Protein AF-A0A7S1RXN9-F1 (afdb_monomer_lite)

Organism: Alexandrium catenella (NCBI:txid2925)

Radius of gyration: 19.81 Å; chains: 1; bounding box: 60×39×61 Å

Structure (mmCIF, N/CA/C/O backbone):
data_AF-A0A7S1RXN9-F1
#
_entry.id   AF-A0A7S1RXN9-F1
#
loop_
_atom_site.group_PDB
_atom_site.id
_atom_site.type_symbol
_atom_site.label_atom_id
_atom_site.label_alt_id
_atom_site.label_comp_id
_atom_site.label_asym_id
_atom_site.label_entity_id
_atom_site.label_seq_id
_atom_site.pdbx_PDB_ins_code
_atom_site.Cartn_x
_atom_site.Cartn_y
_atom_site.Cartn_z
_atom_site.occupancy
_atom_site.B_iso_or_equiv
_atom_site.auth_seq_id
_atom_site.auth_comp_id
_atom_site.auth_asym_id
_atom_site.auth_atom_id
_atom_site.pdbx_PDB_model_num
ATOM 1 N N . GLY A 1 1 ? -31.333 14.504 24.774 1.00 39.84 1 GLY A N 1
ATOM 2 C CA . GLY A 1 1 ? -30.211 15.376 25.154 1.00 39.84 1 GLY A CA 1
ATOM 3 C C . GLY A 1 1 ? -28.940 14.659 24.783 1.00 39.84 1 GLY A C 1
ATOM 4 O O . GLY A 1 1 ? -28.758 13.547 25.255 1.00 39.84 1 GLY A O 1
ATOM 5 N N . ASN A 1 2 ? -28.132 15.226 23.888 1.00 48.00 2 ASN A N 1
ATOM 6 C CA . ASN A 1 2 ? -26.835 14.649 23.547 1.00 48.00 2 ASN A CA 1
ATOM 7 C C . ASN A 1 2 ? -25.880 14.955 24.697 1.00 48.00 2 ASN A C 1
ATOM 9 O O . ASN A 1 2 ? -25.583 16.120 24.944 1.00 48.00 2 ASN A O 1
ATOM 13 N N . ALA A 1 3 ? -25.451 13.926 25.423 1.00 55.56 3 ALA A N 1
ATOM 14 C CA . ALA A 1 3 ? -24.322 14.062 26.325 1.00 55.56 3 ALA A CA 1
ATOM 15 C C . ALA A 1 3 ? -23.086 14.316 25.456 1.00 55.56 3 ALA A C 1
ATOM 17 O O . ALA A 1 3 ? -22.671 13.443 24.692 1.00 55.56 3 ALA A O 1
ATOM 18 N N . GLU A 1 4 ? -22.542 15.529 25.517 1.00 69.50 4 GLU A N 1
ATOM 19 C CA . GLU A 1 4 ? -21.216 15.799 24.977 1.00 69.50 4 GLU A CA 1
ATOM 20 C C . GLU A 1 4 ? -20.218 14.980 25.795 1.00 69.50 4 GLU A C 1
ATOM 22 O O . GLU A 1 4 ? -19.975 15.255 26.968 1.00 69.50 4 GLU A O 1
ATOM 27 N N . VAL A 1 5 ? -19.687 13.920 25.189 1.00 75.25 5 VAL A N 1
ATOM 28 C CA . VAL A 1 5 ? -18.576 13.165 25.766 1.00 75.25 5 VAL A CA 1
ATOM 29 C C . VAL A 1 5 ? -17.363 14.087 25.758 1.00 75.25 5 VAL A C 1
ATOM 31 O O . VAL A 1 5 ? -16.952 14.557 24.694 1.00 75.25 5 VAL A O 1
ATOM 34 N N . SER A 1 6 ? -16.789 14.361 26.929 1.00 88.31 6 SER A N 1
ATOM 35 C CA . SER A 1 6 ? -15.577 15.179 26.997 1.00 88.31 6 SER A CA 1
ATOM 36 C C . SER A 1 6 ? -14.392 14.430 26.374 1.00 88.31 6 SER A C 1
ATOM 38 O O . SER A 1 6 ? -14.333 13.197 26.389 1.00 88.31 6 SER A O 1
ATOM 40 N N . CYS A 1 7 ? -13.402 15.156 25.847 1.00 86.06 7 CYS A N 1
ATOM 41 C CA . CYS A 1 7 ? -12.186 14.538 25.303 1.00 86.06 7 CYS A CA 1
ATOM 42 C C . CYS A 1 7 ? -11.492 13.618 26.326 1.00 86.06 7 CYS A C 1
ATOM 44 O O . CYS A 1 7 ? -10.958 12.575 25.960 1.00 86.06 7 CYS A O 1
ATOM 46 N N . GLU A 1 8 ? -11.534 13.977 27.610 1.00 89.44 8 GLU A N 1
ATOM 47 C CA . GLU A 1 8 ? -10.963 13.187 28.706 1.00 89.44 8 GLU A CA 1
ATOM 48 C C . GLU A 1 8 ? -11.700 11.861 28.912 1.00 89.44 8 GLU A C 1
ATOM 50 O O . GLU A 1 8 ? -11.066 10.818 29.094 1.00 89.44 8 GLU A O 1
ATOM 55 N N . GLN A 1 9 ? -13.034 11.878 28.824 1.00 90.06 9 GLN A N 1
ATOM 56 C CA . GLN A 1 9 ? -13.849 10.665 28.885 1.00 90.06 9 GLN A CA 1
ATOM 57 C C . GLN A 1 9 ? -13.569 9.764 27.682 1.00 90.06 9 GLN A C 1
ATOM 59 O O . GLN A 1 9 ? -13.375 8.563 27.851 1.00 90.06 9 GLN A O 1
ATOM 64 N N . PHE A 1 10 ? -13.466 10.338 26.481 1.00 88.81 10 PHE A N 1
ATOM 65 C CA . PHE A 1 10 ? -13.131 9.582 25.275 1.00 88.81 10 PHE A CA 1
ATOM 66 C C . PHE A 1 10 ? -11.747 8.920 25.367 1.00 88.81 10 PHE A C 1
ATOM 68 O O . PHE A 1 10 ? -11.610 7.730 25.085 1.00 88.81 10 PHE A O 1
ATOM 75 N N . ILE A 1 11 ? -10.727 9.652 25.829 1.00 91.56 11 ILE A N 1
ATOM 76 C CA . ILE A 1 11 ? -9.379 9.099 26.045 1.00 91.56 11 ILE A CA 1
ATOM 77 C C . ILE A 1 11 ? -9.406 7.991 27.102 1.00 91.56 11 ILE A C 1
ATOM 79 O O . ILE A 1 11 ? -8.768 6.957 26.908 1.00 91.56 11 ILE A O 1
ATOM 83 N N . SER A 1 12 ? -10.152 8.179 28.194 1.00 93.25 12 SER A N 1
ATOM 84 C CA . SER A 1 12 ? -10.299 7.169 29.250 1.00 93.25 12 SER A CA 1
ATOM 85 C C . SER A 1 12 ? -10.931 5.881 28.720 1.00 93.25 12 SER A C 1
ATOM 87 O O . SER A 1 12 ? -10.434 4.798 29.013 1.00 93.25 12 SER A O 1
ATOM 89 N N . ILE A 1 13 ? -11.958 5.992 27.870 1.00 92.31 13 ILE A N 1
ATOM 90 C CA . ILE A 1 13 ? -12.585 4.840 27.205 1.00 92.31 13 ILE A CA 1
ATOM 91 C C . ILE A 1 13 ? -11.577 4.114 26.308 1.00 92.31 13 ILE A C 1
ATOM 93 O O . ILE A 1 13 ? -11.486 2.892 26.365 1.00 92.31 13 ILE A O 1
ATOM 97 N N . ILE A 1 14 ? -10.789 4.839 25.507 1.00 92.50 14 ILE A N 1
ATOM 98 C CA . ILE A 1 14 ? -9.779 4.213 24.637 1.00 92.50 14 ILE A CA 1
ATOM 99 C C . ILE A 1 14 ? -8.693 3.513 25.461 1.00 92.50 14 ILE A C 1
ATOM 101 O O . ILE A 1 14 ? -8.261 2.426 25.087 1.00 92.50 14 ILE A O 1
ATOM 105 N N . ARG A 1 15 ? -8.241 4.112 26.570 1.00 94.12 15 ARG A N 1
ATOM 106 C CA . ARG A 1 15 ? -7.260 3.479 27.469 1.00 94.12 15 ARG A CA 1
ATOM 107 C C . ARG A 1 15 ? -7.799 2.185 28.056 1.00 94.12 15 ARG A C 1
ATOM 109 O O . ARG A 1 15 ? -7.122 1.170 27.969 1.00 94.12 15 ARG A O 1
ATOM 116 N N . TRP A 1 16 ? -9.029 2.219 28.557 1.00 94.94 16 TRP A N 1
ATOM 117 C CA . TRP A 1 16 ? -9.695 1.034 29.079 1.00 94.94 16 TRP A CA 1
ATOM 118 C C . TRP A 1 16 ? -9.843 -0.062 28.011 1.00 94.94 16 TRP A C 1
ATOM 120 O O . TRP A 1 16 ? -9.499 -1.208 28.269 1.00 94.94 16 TRP A O 1
ATOM 130 N N . LEU A 1 17 ? -10.255 0.289 26.785 1.00 91.19 17 LEU A N 1
ATOM 131 C CA . LEU A 1 17 ? -10.325 -0.663 25.666 1.00 91.19 17 LEU A CA 1
ATOM 132 C C . LEU A 1 17 ? -8.958 -1.264 25.316 1.00 91.19 17 LEU A C 1
ATOM 134 O O . LEU A 1 17 ? -8.877 -2.432 24.950 1.00 91.19 17 LEU A O 1
ATOM 138 N N . ALA A 1 18 ? -7.890 -0.469 25.396 1.00 91.31 18 ALA A N 1
ATOM 139 C CA . ALA A 1 18 ? -6.535 -0.939 25.135 1.00 91.31 18 ALA A CA 1
ATOM 140 C C . ALA A 1 18 ? -6.086 -1.958 26.190 1.00 91.31 18 ALA A C 1
ATOM 142 O O . ALA A 1 18 ? -5.558 -3.010 25.838 1.00 91.31 18 ALA A O 1
ATOM 143 N N . GLU A 1 19 ? -6.353 -1.665 27.463 1.00 93.62 19 GLU A N 1
ATOM 144 C CA . GLU A 1 19 ? -6.071 -2.561 28.586 1.00 93.62 19 GLU A CA 1
ATOM 145 C C . GLU A 1 19 ? -6.866 -3.870 28.485 1.00 93.62 19 GLU A C 1
ATOM 147 O O . GLU A 1 19 ? -6.274 -4.942 28.595 1.00 93.62 19 GLU A O 1
ATOM 152 N N . ASP A 1 20 ? -8.170 -3.791 28.207 1.00 94.25 20 ASP A N 1
ATOM 153 C CA . ASP A 1 20 ? -9.055 -4.957 28.066 1.00 94.25 20 ASP A CA 1
ATOM 154 C C . ASP A 1 20 ? -8.638 -5.868 26.899 1.00 94.25 20 ASP A C 1
ATOM 156 O O . ASP A 1 20 ? -8.576 -7.089 27.036 1.00 94.25 20 ASP A O 1
ATOM 160 N N . ALA A 1 21 ? -8.264 -5.274 25.763 1.00 90.12 21 ALA A N 1
ATOM 161 C CA . ALA A 1 21 ? -7.807 -6.011 24.587 1.00 90.12 21 ALA A CA 1
ATOM 162 C C . ALA A 1 21 ? -6.328 -6.443 24.653 1.00 90.12 21 ALA A C 1
ATOM 164 O O . ALA A 1 21 ? -5.854 -7.117 23.737 1.00 90.12 21 ALA A O 1
ATOM 165 N N . GLY A 1 22 ? -5.580 -6.050 25.690 1.00 89.81 22 GLY A N 1
ATOM 166 C CA . GLY A 1 22 ? -4.152 -6.353 25.818 1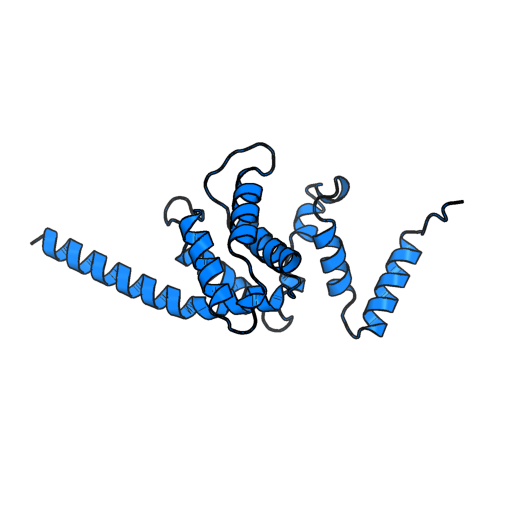.00 89.81 22 GLY A CA 1
ATOM 167 C C . GLY A 1 22 ? -3.269 -5.696 24.747 1.00 89.81 22 GLY A C 1
ATOM 168 O O . GLY A 1 22 ? -2.198 -6.211 24.429 1.00 89.81 22 GLY A O 1
ATOM 169 N N . VAL A 1 23 ? -3.701 -4.568 24.176 1.00 87.12 23 VAL A N 1
ATOM 170 C CA . VAL A 1 23 ? -2.962 -3.816 23.148 1.00 87.12 23 VAL A CA 1
ATOM 171 C C . VAL A 1 23 ? -2.513 -2.460 23.682 1.00 87.12 23 VAL A C 1
ATOM 173 O O . VAL A 1 23 ? -3.033 -1.935 24.663 1.00 87.12 23 VAL A O 1
ATOM 176 N N . GLN A 1 24 ? -1.530 -1.834 23.036 1.00 87.94 24 GLN A N 1
ATOM 177 C CA . GLN A 1 24 ? -1.085 -0.510 23.472 1.00 87.94 24 GLN A CA 1
ATOM 178 C C . GLN A 1 24 ? -2.080 0.575 23.049 1.00 87.94 24 GLN A C 1
ATOM 180 O O . GLN A 1 24 ? -2.538 0.608 21.908 1.00 87.94 24 GLN A O 1
ATOM 185 N N . PHE A 1 25 ? -2.321 1.549 23.930 1.00 89.12 25 PHE A N 1
ATOM 186 C CA . PHE A 1 25 ? -3.164 2.720 23.650 1.00 89.12 25 PHE A CA 1
ATOM 187 C C . PHE A 1 25 ? -2.815 3.421 22.325 1.00 89.12 25 PHE A C 1
ATOM 189 O O . PHE A 1 25 ? -3.708 3.851 21.590 1.00 89.12 25 PHE A O 1
ATOM 196 N N . ALA A 1 26 ? -1.518 3.531 22.014 1.00 86.88 26 ALA A N 1
ATOM 197 C CA . ALA A 1 26 ? -1.031 4.159 20.789 1.00 86.88 26 ALA A CA 1
ATOM 198 C C . ALA A 1 26 ? -1.551 3.459 19.524 1.00 86.88 26 ALA A C 1
ATOM 200 O O . ALA A 1 26 ? -1.843 4.124 18.537 1.00 86.88 26 ALA A O 1
ATOM 201 N N . GLU A 1 27 ? -1.721 2.140 19.569 1.00 83.88 27 GLU A N 1
ATOM 202 C CA . GLU A 1 27 ? -2.153 1.324 18.437 1.00 83.88 27 GLU A CA 1
ATOM 203 C C . GLU A 1 27 ? -3.636 1.536 18.126 1.00 83.88 27 GLU A C 1
ATOM 205 O O . GLU A 1 27 ? -3.991 1.856 16.991 1.00 83.88 27 GLU A O 1
ATOM 210 N N . ILE A 1 28 ? -4.496 1.489 19.151 1.00 87.25 28 ILE A N 1
ATOM 211 C CA . ILE A 1 28 ? -5.924 1.810 18.999 1.00 87.25 28 ILE A CA 1
ATOM 212 C C . ILE A 1 28 ? -6.099 3.265 18.554 1.00 87.25 28 ILE A C 1
ATOM 214 O O . ILE A 1 28 ? -6.866 3.558 17.635 1.00 87.25 28 ILE A O 1
ATOM 218 N N . SER A 1 29 ? -5.364 4.191 19.171 1.00 88.12 29 SER A N 1
ATOM 219 C CA . SER A 1 29 ? -5.448 5.613 18.826 1.00 88.12 29 SER A CA 1
ATOM 220 C C . SER A 1 29 ? -5.032 5.866 17.378 1.00 88.12 29 SER A C 1
ATOM 222 O O . SER A 1 29 ? -5.699 6.618 16.669 1.00 88.12 29 SER A O 1
ATOM 224 N N . ALA A 1 30 ? -3.970 5.209 16.910 1.00 86.56 30 ALA A N 1
ATOM 225 C CA . ALA A 1 30 ? -3.510 5.331 15.535 1.00 86.56 30 ALA A CA 1
ATOM 226 C C . ALA A 1 30 ? -4.502 4.717 14.533 1.00 86.56 30 ALA A C 1
ATOM 228 O O . ALA A 1 30 ? -4.774 5.335 13.505 1.00 86.56 30 ALA A O 1
ATOM 229 N N . GLN A 1 31 ? -5.137 3.586 14.866 1.00 86.38 31 GLN A N 1
ATOM 230 C CA . GLN A 1 31 ? -6.241 3.022 14.076 1.00 86.38 31 GLN A CA 1
ATOM 231 C C . GLN A 1 31 ? -7.418 3.997 13.945 1.00 86.38 31 GLN A C 1
ATOM 233 O O . GLN A 1 31 ? -7.943 4.209 12.848 1.00 86.38 31 GLN A O 1
ATOM 238 N N . ILE A 1 32 ? -7.830 4.618 15.056 1.00 88.75 32 ILE A N 1
ATOM 239 C CA . ILE A 1 32 ? -8.916 5.608 15.070 1.00 88.75 32 ILE A CA 1
ATOM 240 C C . ILE A 1 32 ? -8.537 6.825 14.219 1.00 88.75 32 ILE A C 1
ATOM 242 O O . ILE A 1 32 ? -9.339 7.275 13.395 1.00 88.75 32 ILE A O 1
ATOM 246 N N . LEU A 1 33 ? -7.318 7.341 14.388 1.00 88.38 33 LEU A N 1
ATOM 247 C CA . LEU A 1 33 ? -6.799 8.475 13.622 1.00 88.38 33 LEU A CA 1
ATOM 248 C C . LEU A 1 33 ? -6.721 8.167 12.126 1.00 88.38 33 LEU A C 1
ATOM 250 O O . LEU A 1 33 ? -7.121 9.002 11.316 1.00 88.38 33 LEU A O 1
ATOM 254 N N . TRP A 1 34 ? -6.269 6.969 11.758 1.00 85.56 34 TRP A N 1
ATOM 255 C CA . TRP A 1 34 ? -6.207 6.516 10.373 1.00 85.56 34 TRP A CA 1
ATOM 256 C C . TRP A 1 34 ? -7.599 6.429 9.735 1.00 85.56 34 TRP A C 1
ATOM 258 O O . TRP A 1 34 ? -7.820 6.961 8.643 1.00 85.56 34 TRP A O 1
ATOM 268 N N . ARG A 1 35 ? -8.570 5.811 10.421 1.00 86.69 35 ARG A N 1
ATOM 269 C CA . ARG A 1 35 ? -9.961 5.718 9.934 1.00 86.69 35 ARG A CA 1
ATOM 270 C C . ARG A 1 35 ? -10.588 7.093 9.727 1.00 86.69 35 ARG A C 1
ATOM 272 O O . ARG A 1 35 ? -11.313 7.314 8.763 1.00 86.69 35 ARG A O 1
ATOM 279 N N . ASN A 1 36 ? -10.252 8.046 10.592 1.00 88.00 36 ASN A N 1
ATOM 280 C CA . ASN A 1 36 ? -10.765 9.411 10.522 1.00 88.00 36 ASN A CA 1
ATOM 281 C C . ASN A 1 36 ? -9.854 10.372 9.749 1.00 88.00 36 ASN A C 1
ATOM 283 O O . ASN A 1 36 ? -10.144 11.566 9.709 1.00 88.00 36 ASN A O 1
ATOM 287 N N . ARG A 1 37 ? -8.782 9.899 9.097 1.00 88.00 37 ARG A N 1
ATOM 288 C CA . ARG A 1 37 ? -7.745 10.771 8.512 1.00 88.00 37 ARG A CA 1
ATOM 289 C C . ARG A 1 37 ? -8.289 11.805 7.530 1.00 88.00 37 ARG A C 1
ATOM 291 O O . ARG A 1 37 ? -7.733 12.890 7.426 1.00 88.00 37 ARG A O 1
ATOM 298 N N . ASN A 1 38 ? -9.399 11.513 6.850 1.00 84.38 38 ASN A N 1
ATOM 299 C CA . ASN A 1 38 ? -10.047 12.416 5.892 1.00 84.38 38 ASN A CA 1
ATOM 300 C C . ASN A 1 38 ? -10.960 13.480 6.537 1.00 84.38 38 ASN A C 1
ATOM 302 O O . ASN A 1 38 ? -11.494 14.336 5.831 1.00 84.38 38 ASN A O 1
ATOM 306 N N . ALA A 1 39 ? -11.138 13.468 7.861 1.00 87.56 39 ALA A N 1
ATOM 307 C CA . ALA A 1 39 ? -11.884 14.499 8.574 1.00 87.56 39 ALA A CA 1
ATOM 308 C C . ALA A 1 39 ? -11.196 15.867 8.429 1.00 87.56 39 ALA A C 1
ATOM 310 O O . ALA A 1 39 ? -9.976 15.978 8.556 1.00 87.56 39 ALA A O 1
ATOM 311 N N . LYS A 1 40 ? -11.983 16.933 8.216 1.00 86.56 40 LYS A N 1
ATOM 312 C CA . LYS A 1 40 ? -11.470 18.297 7.957 1.00 86.56 40 LYS A CA 1
ATOM 313 C C . LYS A 1 40 ? -10.432 18.756 8.989 1.00 86.56 40 LYS A C 1
ATOM 315 O O . LYS A 1 40 ? -9.417 19.332 8.614 1.00 86.56 40 LYS A O 1
ATOM 320 N N . VAL A 1 41 ? -10.665 18.463 10.269 1.00 87.25 41 VAL A N 1
ATOM 321 C CA . VAL A 1 41 ? -9.760 18.827 11.372 1.00 87.25 41 VAL A CA 1
ATOM 322 C C . VAL A 1 41 ? -8.402 18.119 11.285 1.00 87.25 41 VAL A C 1
ATOM 324 O O . VAL A 1 41 ? -7.374 18.724 11.576 1.00 87.25 41 VAL A O 1
ATOM 327 N N . LEU A 1 42 ? -8.372 16.875 10.801 1.00 86.06 42 LEU A N 1
ATOM 328 C CA . LEU A 1 42 ? -7.162 16.056 10.680 1.00 86.06 42 LEU A CA 1
ATOM 329 C C . LEU A 1 42 ? -6.382 16.310 9.381 1.00 86.06 42 LEU A C 1
ATOM 331 O O . LEU A 1 42 ? -5.212 15.946 9.275 1.00 86.06 42 LEU A O 1
ATOM 335 N N . GLN A 1 43 ? -6.990 17.001 8.413 1.00 85.75 43 GLN A N 1
ATOM 336 C CA . GLN A 1 43 ? -6.329 17.419 7.173 1.00 85.75 43 GLN A CA 1
ATOM 337 C C . GLN A 1 43 ? -5.379 18.614 7.354 1.00 85.75 43 GLN A C 1
ATOM 339 O O . GLN A 1 43 ? -4.622 18.926 6.426 1.00 85.75 43 GLN A O 1
ATOM 344 N N . ASN A 1 44 ? -5.373 19.260 8.527 1.00 87.94 44 ASN A N 1
ATOM 345 C CA . ASN A 1 44 ? -4.388 20.283 8.878 1.00 87.94 44 ASN A CA 1
ATOM 346 C C . ASN A 1 44 ? -2.964 19.693 8.805 1.00 87.94 44 ASN A C 1
ATOM 348 O O . ASN A 1 44 ? -2.737 18.565 9.241 1.00 87.94 44 ASN A O 1
ATOM 352 N N . ALA A 1 45 ? -2.003 20.445 8.260 1.00 82.31 45 ALA A N 1
ATOM 353 C CA . ALA A 1 45 ? -0.616 20.011 8.079 1.00 82.31 45 ALA A CA 1
ATOM 354 C C . ALA A 1 45 ? 0.012 19.442 9.366 1.00 82.31 45 ALA A C 1
ATOM 356 O O . ALA A 1 45 ? 0.748 18.457 9.296 1.00 82.31 45 ALA A O 1
ATOM 357 N N . GLN A 1 46 ? -0.341 20.001 10.529 1.00 84.88 46 GLN A N 1
ATOM 358 C CA . GLN A 1 46 ? 0.131 19.535 11.836 1.00 84.88 46 GLN A CA 1
ATOM 359 C C . GLN A 1 46 ? -0.294 18.090 12.149 1.00 84.88 46 GLN A C 1
ATOM 361 O O . GLN A 1 46 ? 0.501 17.313 12.675 1.00 84.88 46 GLN A O 1
ATOM 366 N N . PHE A 1 47 ? -1.527 17.709 11.805 1.00 84.19 47 PHE A N 1
ATOM 367 C CA . PHE A 1 47 ? -2.092 16.390 12.125 1.00 84.19 47 PHE A CA 1
ATOM 368 C C . PHE A 1 47 ? -1.996 15.400 10.964 1.00 84.19 47 PHE A C 1
ATOM 370 O O . PHE A 1 47 ? -2.031 14.187 11.173 1.00 84.19 47 PHE A O 1
ATOM 377 N N . ARG A 1 48 ? -1.813 15.892 9.736 1.00 82.50 48 ARG A N 1
ATOM 378 C CA . ARG A 1 48 ? -1.717 15.057 8.535 1.00 82.50 48 ARG A CA 1
ATOM 379 C C . ARG A 1 48 ? -0.567 14.057 8.614 1.00 82.50 48 ARG A C 1
ATOM 381 O O .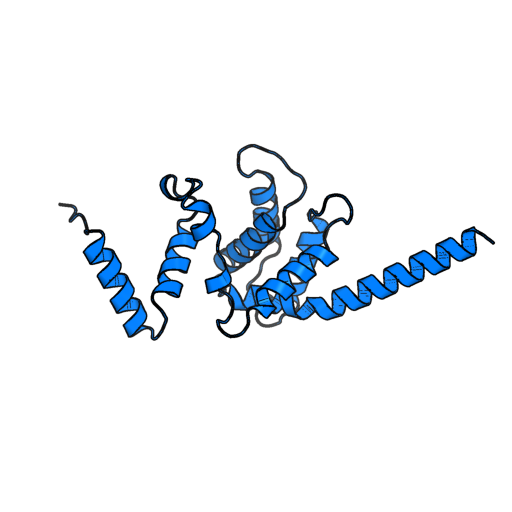 ARG A 1 48 ? -0.723 12.920 8.186 1.00 82.50 48 ARG A O 1
ATOM 388 N N . ARG A 1 49 ? 0.577 14.464 9.176 1.00 82.31 49 ARG A N 1
ATOM 389 C CA . ARG A 1 49 ? 1.722 13.561 9.362 1.00 82.31 49 ARG A CA 1
ATOM 390 C C . ARG A 1 49 ? 1.380 12.420 10.317 1.00 82.31 49 ARG A C 1
ATOM 392 O O . ARG A 1 49 ? 1.697 11.281 10.014 1.00 82.31 49 ARG A O 1
ATOM 399 N N . LEU A 1 50 ? 0.723 12.733 11.433 1.00 82.12 50 LEU A N 1
ATOM 400 C CA . LEU A 1 50 ? 0.349 11.751 12.448 1.00 82.12 50 LEU A CA 1
ATOM 401 C C . LEU A 1 50 ? -0.710 10.775 11.923 1.00 82.12 50 LEU A C 1
ATOM 403 O O . LEU A 1 50 ? -0.583 9.571 12.091 1.00 82.12 50 LEU A O 1
ATOM 407 N N . THR A 1 51 ? -1.735 11.289 11.244 1.00 83.88 51 THR A N 1
ATOM 408 C CA . THR A 1 51 ? -2.838 10.469 10.714 1.00 83.88 51 THR A CA 1
ATOM 409 C C . THR A 1 51 ? -2.461 9.599 9.525 1.00 83.88 51 THR A C 1
ATOM 411 O O . THR A 1 51 ? -3.203 8.678 9.200 1.00 83.88 51 THR A O 1
ATOM 414 N N . ARG A 1 52 ? -1.327 9.886 8.878 1.00 80.50 52 ARG A N 1
ATOM 415 C CA . ARG A 1 52 ? -0.753 9.060 7.812 1.00 80.50 52 ARG A CA 1
ATOM 416 C C . ARG A 1 52 ? 0.417 8.199 8.275 1.00 80.50 52 ARG A C 1
ATOM 418 O O . ARG A 1 52 ? 1.009 7.504 7.452 1.00 80.50 52 ARG A O 1
ATOM 425 N N . ASP A 1 53 ? 0.782 8.261 9.554 1.00 81.81 53 ASP A N 1
ATOM 426 C CA . ASP A 1 53 ? 1.777 7.341 10.080 1.00 81.81 53 ASP A CA 1
ATOM 427 C C . ASP A 1 53 ? 1.149 5.950 10.167 1.00 81.81 53 ASP A C 1
ATOM 429 O O . ASP A 1 53 ? 0.105 5.757 10.784 1.00 81.81 53 ASP A O 1
ATOM 433 N N . VAL A 1 54 ? 1.777 4.998 9.489 1.00 80.56 54 VAL A N 1
ATOM 434 C CA . VAL A 1 54 ? 1.311 3.616 9.340 1.00 80.56 54 VAL A CA 1
ATOM 435 C C . VAL A 1 54 ? 2.170 2.628 10.124 1.00 80.56 54 VAL A C 1
ATOM 437 O O . VAL A 1 54 ? 1.907 1.429 10.086 1.00 80.56 54 VAL A O 1
ATOM 440 N N . ARG A 1 55 ? 3.177 3.118 10.864 1.00 82.19 55 ARG A N 1
ATOM 441 C CA . ARG A 1 55 ? 4.055 2.290 11.711 1.00 82.19 55 ARG A CA 1
ATOM 442 C C . ARG A 1 55 ? 3.306 1.463 12.737 1.00 82.19 55 ARG A C 1
ATOM 444 O O . ARG A 1 55 ? 3.736 0.369 13.049 1.00 82.19 55 ARG A O 1
ATOM 451 N N . TRP A 1 56 ? 2.162 1.949 13.208 1.00 81.62 56 TRP A N 1
ATOM 452 C CA . TRP A 1 56 ? 1.320 1.213 14.150 1.00 81.62 56 TRP A CA 1
ATOM 453 C C . TRP A 1 56 ? 0.799 -0.118 13.598 1.00 81.62 56 TRP A C 1
ATOM 455 O O . TRP A 1 56 ? 0.400 -0.966 14.386 1.00 81.62 56 TRP A O 1
ATOM 465 N N . ALA A 1 57 ? 0.743 -0.286 12.273 1.00 79.31 57 ALA A N 1
ATOM 466 C CA . ALA A 1 57 ? 0.265 -1.518 11.654 1.00 79.31 57 ALA A CA 1
ATOM 467 C C . ALA A 1 57 ? 1.392 -2.485 11.274 1.00 79.31 57 ALA A C 1
ATOM 469 O O . ALA A 1 57 ? 1.100 -3.597 10.830 1.00 79.31 57 ALA A O 1
ATOM 470 N N . ALA A 1 58 ? 2.648 -2.045 11.388 1.00 75.31 58 ALA A N 1
ATOM 471 C CA . ALA A 1 58 ? 3.801 -2.927 11.350 1.00 75.31 58 ALA A CA 1
ATOM 472 C C . ALA A 1 58 ? 4.013 -3.513 12.750 1.00 75.31 58 ALA A C 1
ATOM 474 O O . ALA A 1 58 ? 3.660 -2.885 13.751 1.00 75.31 58 ALA A O 1
ATOM 475 N N . ASP A 1 59 ? 4.553 -4.726 12.814 1.00 68.00 59 ASP A N 1
ATOM 476 C CA . ASP A 1 59 ? 4.929 -5.319 14.092 1.00 68.00 59 ASP A CA 1
ATOM 477 C C . ASP A 1 59 ? 5.999 -4.447 14.773 1.00 68.00 59 ASP A C 1
ATOM 479 O O . ASP A 1 59 ? 6.895 -3.924 14.106 1.00 68.00 59 ASP A O 1
ATOM 483 N N . LYS A 1 60 ? 5.886 -4.247 16.089 1.00 62.41 60 LYS A N 1
ATOM 484 C CA . LYS A 1 60 ? 6.693 -3.263 16.843 1.00 62.41 60 LYS A CA 1
ATOM 485 C C . LYS A 1 60 ? 8.169 -3.626 16.906 1.00 62.41 60 LYS A C 1
ATOM 487 O O . LYS A 1 60 ? 8.997 -2.742 17.104 1.00 62.41 60 LYS A O 1
ATOM 492 N N . ASP A 1 61 ? 8.471 -4.900 16.700 1.00 60.97 61 ASP A N 1
ATOM 493 C CA . ASP A 1 61 ? 9.831 -5.424 16.669 1.00 60.97 61 ASP A CA 1
ATOM 494 C C . ASP A 1 61 ? 10.394 -5.511 15.239 1.00 60.97 61 ASP A C 1
ATOM 496 O O . ASP A 1 61 ? 11.548 -5.897 15.056 1.00 60.97 61 ASP A O 1
ATOM 500 N N . ASP A 1 62 ? 9.603 -5.138 14.222 1.00 64.81 62 ASP A N 1
ATOM 501 C CA . ASP A 1 62 ? 9.928 -5.387 12.821 1.00 64.81 62 ASP A CA 1
ATOM 502 C C . ASP A 1 62 ? 9.623 -4.190 11.903 1.00 64.81 62 ASP A C 1
ATOM 504 O O . ASP A 1 62 ? 8.847 -4.269 10.940 1.00 64.81 62 ASP A O 1
ATOM 508 N N . ASP A 1 63 ? 10.315 -3.071 12.161 1.00 65.19 63 ASP A N 1
ATOM 509 C CA . ASP A 1 63 ? 10.399 -1.915 11.248 1.00 65.19 63 ASP A CA 1
ATOM 510 C C . ASP A 1 63 ? 10.815 -2.335 9.817 1.00 65.19 63 ASP A C 1
ATOM 512 O O . A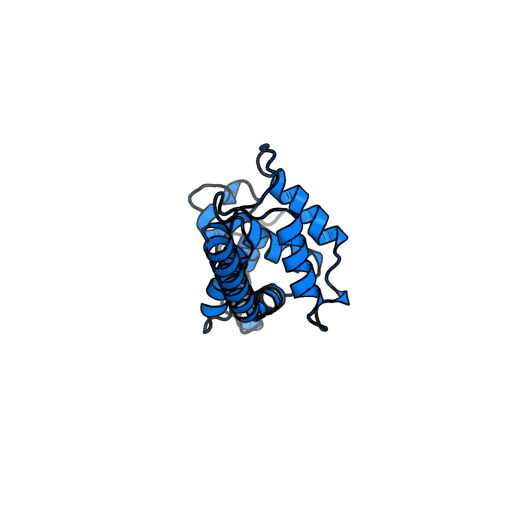SP A 1 63 ? 10.524 -1.629 8.842 1.00 65.19 63 ASP A O 1
ATOM 516 N N . SER A 1 64 ? 11.420 -3.522 9.660 1.00 75.06 64 SER A N 1
ATOM 517 C CA . SER A 1 64 ? 11.804 -4.070 8.360 1.00 75.06 64 SER A CA 1
ATOM 518 C C . SER A 1 64 ? 10.610 -4.240 7.415 1.00 75.06 64 SER A C 1
ATOM 520 O O . SER A 1 64 ? 10.758 -4.039 6.211 1.00 75.06 64 SER A O 1
ATOM 522 N N . ASN A 1 65 ? 9.398 -4.497 7.919 1.00 81.31 65 ASN A N 1
ATOM 523 C CA . ASN A 1 65 ? 8.234 -4.700 7.053 1.00 81.31 65 ASN A CA 1
ATOM 524 C C . ASN A 1 65 ? 7.888 -3.454 6.231 1.00 81.31 65 ASN A C 1
ATOM 526 O O . ASN A 1 65 ? 7.591 -3.553 5.036 1.00 81.31 65 ASN A O 1
ATOM 530 N N . LEU A 1 66 ? 7.961 -2.264 6.833 1.00 87.19 66 LEU A N 1
ATOM 531 C CA . LEU A 1 66 ? 7.725 -1.022 6.095 1.00 87.19 66 LEU A CA 1
ATOM 532 C C . LEU A 1 66 ? 8.833 -0.749 5.081 1.00 87.19 66 LEU A C 1
ATOM 534 O O . LEU A 1 66 ? 8.539 -0.309 3.967 1.00 87.19 66 LEU A O 1
ATOM 538 N N . GLU A 1 67 ? 10.084 -1.039 5.433 1.00 91.25 67 GLU A N 1
ATOM 539 C CA . GLU A 1 67 ? 11.217 -0.903 4.517 1.00 91.25 67 GLU A CA 1
ATOM 540 C C . GLU A 1 67 ? 11.097 -1.848 3.317 1.00 91.25 67 GLU A C 1
ATOM 542 O O . GLU A 1 67 ? 11.327 -1.429 2.178 1.00 91.25 67 GLU A O 1
ATOM 547 N N . LEU A 1 68 ? 10.665 -3.092 3.543 1.00 92.88 68 LEU A N 1
ATOM 548 C CA . LEU A 1 68 ? 10.419 -4.081 2.493 1.00 92.88 68 LEU A CA 1
ATOM 549 C C . LEU A 1 68 ? 9.309 -3.618 1.544 1.00 92.88 68 LEU A C 1
ATOM 551 O O . LEU A 1 68 ? 9.437 -3.744 0.328 1.00 92.88 68 LEU A O 1
ATOM 555 N N . ILE A 1 69 ? 8.246 -3.004 2.060 1.00 94.50 69 ILE A N 1
ATOM 556 C CA . ILE A 1 69 ? 7.155 -2.465 1.231 1.00 94.50 69 ILE A CA 1
ATOM 557 C C . ILE A 1 69 ? 7.623 -1.265 0.412 1.00 94.50 69 ILE A C 1
ATOM 559 O O . ILE A 1 69 ? 7.304 -1.150 -0.775 1.00 94.50 69 ILE A O 1
ATOM 563 N N . GLU A 1 70 ? 8.420 -0.380 1.012 1.00 95.31 70 GLU A N 1
ATOM 564 C CA . GLU A 1 70 ? 9.055 0.709 0.273 1.00 95.31 70 GLU A CA 1
ATOM 565 C C . GLU A 1 70 ? 10.009 0.183 -0.802 1.00 95.31 70 GLU A C 1
ATOM 567 O O . GLU A 1 70 ? 10.092 0.749 -1.895 1.00 95.31 70 GLU A O 1
ATOM 572 N N . GLN A 1 71 ? 10.718 -0.908 -0.521 1.00 96.06 71 GLN A N 1
ATOM 573 C CA . GLN A 1 71 ? 11.574 -1.572 -1.490 1.00 96.06 71 GLN A CA 1
ATOM 574 C C . GLN A 1 71 ? 10.757 -2.147 -2.651 1.00 96.06 71 GLN A C 1
ATOM 576 O O . GLN A 1 71 ? 11.109 -1.888 -3.803 1.00 96.06 71 GLN A O 1
ATOM 581 N N . VAL A 1 72 ? 9.644 -2.837 -2.379 1.00 97.69 72 VAL A N 1
ATOM 582 C CA . VAL A 1 72 ? 8.718 -3.330 -3.414 1.00 97.69 72 VAL A CA 1
ATOM 583 C C . VAL A 1 72 ? 8.225 -2.181 -4.287 1.00 97.69 72 VAL A C 1
ATOM 585 O O . VAL A 1 72 ? 8.300 -2.266 -5.514 1.00 97.69 72 VAL A O 1
ATOM 588 N N . PHE A 1 73 ? 7.798 -1.068 -3.683 1.00 98.00 73 PHE A N 1
ATOM 589 C CA . PHE A 1 73 ? 7.395 0.110 -4.448 1.00 98.00 73 PHE A CA 1
ATOM 590 C C . PHE A 1 73 ? 8.534 0.624 -5.328 1.00 98.00 73 PHE A C 1
ATOM 592 O O . PHE A 1 73 ? 8.322 0.841 -6.514 1.00 98.00 73 PHE A O 1
ATOM 599 N N . ARG A 1 74 ? 9.750 0.792 -4.791 1.00 97.56 74 ARG A N 1
ATOM 600 C CA . ARG A 1 74 ? 10.903 1.304 -5.558 1.00 97.56 74 ARG A CA 1
ATOM 601 C C . ARG A 1 74 ? 11.308 0.382 -6.710 1.00 97.56 74 ARG A C 1
ATOM 603 O O . ARG A 1 74 ? 11.768 0.887 -7.728 1.00 97.56 74 ARG A O 1
ATOM 610 N N . LEU A 1 75 ? 11.168 -0.934 -6.543 1.00 97.19 75 LEU A N 1
ATOM 611 C CA . LEU A 1 75 ? 11.487 -1.931 -7.570 1.00 97.19 75 LEU A CA 1
ATOM 612 C C . LEU A 1 75 ? 10.447 -1.964 -8.694 1.00 97.19 75 LEU A C 1
ATOM 614 O O . LEU A 1 75 ? 10.785 -2.266 -9.838 1.00 97.19 75 LEU A O 1
ATOM 618 N N . LEU A 1 76 ? 9.188 -1.669 -8.371 1.00 97.12 76 LEU A N 1
ATOM 619 C CA . LEU A 1 76 ? 8.099 -1.675 -9.342 1.00 97.12 76 LEU A CA 1
ATOM 620 C C . LEU A 1 76 ? 7.861 -0.317 -9.985 1.00 97.12 76 LEU A C 1
ATOM 622 O O . LEU A 1 76 ? 7.450 -0.299 -11.138 1.00 97.12 76 LEU A O 1
ATOM 626 N N . ALA A 1 77 ? 8.072 0.784 -9.265 1.00 97.31 77 ALA A N 1
ATOM 627 C CA . ALA A 1 77 ? 7.846 2.139 -9.746 1.00 97.31 77 ALA A CA 1
ATOM 628 C C . ALA A 1 77 ? 8.747 2.471 -10.940 1.00 97.31 77 ALA A C 1
ATOM 630 O O . ALA A 1 77 ? 9.839 1.924 -11.111 1.00 97.31 77 ALA A O 1
ATOM 631 N N . ASP A 1 78 ? 8.283 3.399 -11.770 1.00 95.75 78 ASP A N 1
ATOM 632 C CA . ASP A 1 78 ? 9.088 3.907 -12.871 1.00 95.75 78 ASP A CA 1
ATOM 633 C C . ASP A 1 78 ? 10.356 4.605 -12.342 1.00 95.75 78 ASP A C 1
ATOM 635 O O . ASP A 1 78 ? 10.315 5.379 -11.380 1.00 95.75 78 ASP A O 1
ATOM 639 N N . LYS A 1 79 ? 11.506 4.305 -12.963 1.00 92.62 79 LYS A N 1
ATOM 640 C CA . LYS A 1 79 ? 12.822 4.753 -12.476 1.00 92.62 79 LYS A CA 1
ATOM 641 C C . LYS A 1 79 ? 12.957 6.277 -12.521 1.00 92.62 79 LYS A C 1
ATOM 643 O O . LYS A 1 79 ? 13.608 6.841 -11.643 1.00 92.62 79 LYS A O 1
ATOM 648 N N . THR A 1 80 ? 12.329 6.920 -13.506 1.00 94.25 80 THR A N 1
ATOM 649 C CA . THR A 1 80 ? 12.443 8.361 -13.761 1.00 94.25 80 THR A CA 1
ATOM 650 C C . THR A 1 80 ? 11.475 9.161 -12.899 1.00 94.25 80 THR A C 1
ATOM 652 O O . THR A 1 80 ? 11.884 10.046 -12.153 1.00 94.25 80 THR A O 1
ATOM 655 N N . SER A 1 81 ? 10.186 8.833 -12.964 1.00 95.06 81 SER A N 1
ATOM 656 C CA . SER A 1 81 ? 9.132 9.542 -12.232 1.00 95.06 81 SER A CA 1
ATOM 657 C C . SER A 1 81 ? 9.088 9.174 -10.751 1.00 95.06 81 SER A C 1
ATOM 659 O O . SER A 1 81 ? 8.596 9.964 -9.947 1.00 95.06 81 SER A O 1
ATOM 661 N N . ARG A 1 82 ? 9.598 7.991 -10.369 1.00 96.44 82 ARG A N 1
ATOM 662 C CA . ARG A 1 82 ? 9.468 7.413 -9.016 1.00 96.44 82 ARG A CA 1
ATOM 663 C C . ARG A 1 82 ? 8.003 7.218 -8.608 1.00 96.44 82 ARG A C 1
ATOM 665 O O . ARG A 1 82 ? 7.686 7.198 -7.418 1.00 96.44 82 ARG A O 1
ATOM 672 N N . ARG A 1 83 ? 7.116 7.071 -9.596 1.00 97.31 83 ARG A N 1
ATOM 673 C CA . ARG A 1 83 ? 5.677 6.855 -9.419 1.00 97.31 83 ARG A CA 1
ATOM 674 C C . ARG A 1 83 ? 5.275 5.483 -9.942 1.00 97.31 83 ARG A C 1
ATOM 676 O O . ARG A 1 83 ? 5.941 4.897 -10.797 1.00 97.31 83 ARG A O 1
ATOM 683 N N . MET A 1 84 ? 4.193 4.951 -9.386 1.00 98.19 84 MET A N 1
ATOM 684 C CA . MET A 1 84 ? 3.665 3.639 -9.743 1.00 98.19 84 MET A CA 1
ATOM 685 C C . MET A 1 84 ? 2.433 3.795 -10.637 1.00 98.19 84 MET A C 1
ATOM 687 O O . MET A 1 84 ? 1.440 4.416 -10.270 1.00 98.19 84 MET A O 1
ATOM 691 N N . SER A 1 85 ? 2.503 3.218 -11.828 1.00 97.75 85 SER A N 1
ATOM 692 C CA . SER A 1 85 ? 1.401 3.119 -12.782 1.00 97.75 85 SER A CA 1
ATOM 693 C C . SER A 1 85 ? 0.375 2.061 -12.369 1.00 97.75 85 SER A C 1
ATOM 695 O O . SER A 1 85 ? 0.665 1.144 -11.597 1.00 97.75 85 SER A O 1
ATOM 697 N N . PHE A 1 86 ? -0.805 2.119 -12.986 1.00 97.88 86 PHE A N 1
ATOM 698 C CA . PHE A 1 86 ? -1.877 1.143 -12.780 1.00 97.88 86 PHE A CA 1
ATOM 699 C C . PHE A 1 86 ? -1.431 -0.312 -13.002 1.00 97.88 86 PHE A C 1
ATOM 701 O O . PHE A 1 86 ? -1.727 -1.188 -12.197 1.00 97.88 86 PHE A O 1
ATOM 708 N N . ARG A 1 87 ? -0.641 -0.579 -14.051 1.00 98.00 87 ARG A N 1
ATOM 709 C CA . ARG A 1 87 ? -0.144 -1.938 -14.335 1.00 98.00 87 ARG A CA 1
ATOM 710 C C . ARG A 1 87 ? 0.775 -2.465 -13.233 1.00 98.00 87 ARG A C 1
ATOM 712 O O . ARG A 1 87 ? 0.761 -3.654 -12.938 1.00 98.00 87 ARG A O 1
ATOM 719 N N . GLN A 1 88 ? 1.600 -1.598 -12.649 1.00 98.00 88 GLN A N 1
ATOM 720 C CA . GLN A 1 88 ? 2.477 -1.969 -11.536 1.00 98.00 88 GLN A CA 1
ATOM 721 C C . GLN A 1 88 ? 1.663 -2.189 -10.255 1.00 98.00 88 GLN A C 1
ATOM 723 O O . GLN A 1 88 ? 1.936 -3.144 -9.536 1.00 98.00 88 GLN A O 1
ATOM 728 N N . TRP A 1 89 ? 0.617 -1.390 -10.023 1.00 98.25 89 TRP A N 1
ATOM 729 C CA . TRP A 1 89 ? -0.338 -1.630 -8.940 1.00 98.25 89 TRP A CA 1
ATOM 730 C C . TRP A 1 89 ? -1.025 -2.996 -9.066 1.00 98.25 89 TRP A C 1
ATOM 732 O O . TRP A 1 89 ? -1.007 -3.774 -8.118 1.00 98.25 89 TRP A O 1
ATOM 742 N N . GLN A 1 90 ? -1.531 -3.354 -10.250 1.00 98.38 90 GLN A N 1
ATOM 743 C CA . GLN A 1 90 ? -2.142 -4.670 -10.479 1.00 98.38 90 GLN A CA 1
ATOM 744 C C . GLN A 1 90 ? -1.178 -5.830 -10.191 1.00 98.38 90 GLN A C 1
ATOM 746 O O . GLN A 1 90 ? -1.604 -6.868 -9.686 1.00 98.38 90 GLN A O 1
ATOM 751 N N . LYS A 1 91 ? 0.129 -5.656 -10.442 1.00 98.06 91 LYS A N 1
ATOM 752 C CA . LYS A 1 91 ? 1.140 -6.643 -10.028 1.00 98.06 91 LYS A CA 1
ATOM 753 C C . LYS A 1 91 ? 1.206 -6.785 -8.509 1.00 98.06 91 LYS A C 1
ATOM 755 O O . LYS A 1 91 ? 1.284 -7.909 -8.027 1.00 98.06 91 LYS A O 1
ATOM 760 N N . VAL A 1 92 ? 1.147 -5.682 -7.759 1.00 98.25 92 VAL A N 1
ATOM 761 C CA . VAL A 1 92 ? 1.089 -5.723 -6.286 1.00 98.25 92 VAL A CA 1
ATOM 762 C C . VAL A 1 92 ? -0.157 -6.461 -5.808 1.00 98.25 92 VAL A C 1
ATOM 764 O O . VAL A 1 92 ? -0.054 -7.332 -4.951 1.00 98.25 92 VAL A O 1
ATOM 767 N N . VAL A 1 93 ? -1.318 -6.183 -6.399 1.00 98.31 93 VAL A N 1
ATOM 768 C CA . VAL A 1 93 ? -2.561 -6.889 -6.051 1.00 98.31 93 VAL A CA 1
ATOM 769 C C . VAL A 1 93 ? -2.446 -8.382 -6.360 1.00 98.31 93 VAL A C 1
ATOM 771 O O . VAL A 1 93 ? -2.818 -9.207 -5.531 1.00 98.31 93 VAL A O 1
ATOM 774 N N . ALA A 1 94 ? -1.860 -8.748 -7.503 1.00 98.06 94 ALA A N 1
ATOM 775 C CA . ALA A 1 94 ? -1.606 -10.144 -7.848 1.00 98.06 94 ALA A CA 1
ATOM 776 C C . ALA A 1 94 ? -0.664 -10.837 -6.846 1.00 98.06 94 ALA A C 1
ATOM 778 O O . ALA A 1 94 ? -0.907 -11.988 -6.493 1.00 98.06 94 ALA A O 1
ATOM 779 N N . MET A 1 95 ? 0.360 -10.138 -6.342 1.00 97.62 95 MET A N 1
ATOM 780 C CA . MET A 1 95 ? 1.230 -10.635 -5.267 1.00 97.62 95 MET A CA 1
ATOM 781 C C . MET A 1 95 ? 0.451 -10.877 -3.968 1.00 97.62 95 MET A C 1
ATOM 783 O O . MET A 1 95 ? 0.557 -11.945 -3.374 1.00 97.62 95 MET A O 1
ATOM 787 N N . ILE A 1 96 ? -0.414 -9.940 -3.568 1.00 97.62 96 ILE A N 1
ATOM 788 C CA . ILE A 1 96 ? -1.285 -10.111 -2.392 1.00 97.62 96 ILE A CA 1
ATOM 789 C C . ILE A 1 96 ? -2.201 -11.330 -2.571 1.00 97.62 96 ILE A C 1
ATOM 791 O O . ILE A 1 96 ? -2.329 -12.150 -1.664 1.00 97.62 96 ILE A O 1
ATOM 795 N N . MET A 1 97 ? -2.804 -11.485 -3.752 1.00 97.69 97 MET A N 1
ATOM 796 C CA . MET A 1 97 ? -3.695 -12.605 -4.075 1.00 97.69 97 MET A CA 1
ATOM 797 C C . MET A 1 97 ? -2.968 -13.947 -4.248 1.00 97.69 97 MET A C 1
ATOM 799 O O . MET A 1 97 ? -3.622 -14.990 -4.249 1.00 97.69 97 MET A O 1
ATOM 803 N N . ALA A 1 98 ? -1.639 -13.953 -4.385 1.00 97.12 98 ALA A N 1
ATOM 804 C CA . ALA A 1 98 ? -0.851 -15.183 -4.365 1.00 97.12 98 ALA A CA 1
ATOM 805 C C . ALA A 1 98 ? -0.799 -15.805 -2.958 1.00 97.12 98 ALA A C 1
ATOM 807 O O . ALA A 1 98 ? -0.571 -17.008 -2.829 1.00 97.12 98 ALA A O 1
ATOM 808 N N . ASN A 1 99 ? -1.059 -15.018 -1.907 1.00 96.62 99 ASN A N 1
ATOM 809 C CA . ASN A 1 99 ? -1.204 -15.534 -0.554 1.00 96.62 99 ASN A CA 1
ATOM 810 C C . ASN A 1 99 ? -2.557 -16.270 -0.410 1.00 96.62 99 ASN A C 1
ATOM 812 O O . ASN A 1 99 ? -3.610 -15.637 -0.548 1.00 96.62 99 ASN A O 1
ATOM 816 N N . PRO A 1 100 ? -2.570 -17.578 -0.078 1.00 96.00 100 PRO A N 1
ATOM 817 C CA . PRO A 1 100 ? -3.799 -18.374 -0.017 1.00 96.00 100 PRO A CA 1
ATOM 818 C C . PRO A 1 100 ? -4.792 -17.894 1.050 1.00 96.00 100 PRO A C 1
ATOM 820 O O . PRO A 1 100 ? -5.986 -18.128 0.911 1.00 96.00 100 PRO A O 1
ATOM 823 N N . ILE A 1 101 ? -4.329 -17.187 2.087 1.00 95.25 101 ILE A N 1
ATOM 824 C CA . ILE A 1 101 ? -5.190 -16.620 3.137 1.00 95.25 101 ILE A CA 1
ATOM 825 C C . ILE A 1 101 ? -5.942 -15.381 2.621 1.00 95.25 101 ILE A C 1
ATOM 827 O O . ILE A 1 101 ? -7.054 -15.087 3.065 1.00 95.25 101 ILE A O 1
ATOM 831 N N . LEU A 1 102 ? -5.335 -14.639 1.689 1.00 96.50 102 LEU A N 1
ATOM 832 C CA . LEU A 1 102 ? -5.837 -13.347 1.211 1.00 96.50 102 LEU A CA 1
ATOM 833 C C . LEU A 1 102 ? -6.581 -13.447 -0.122 1.00 96.50 102 LEU A C 1
ATOM 835 O O . LEU A 1 102 ? -7.432 -12.600 -0.399 1.00 96.50 102 LEU A O 1
ATOM 839 N N . LYS A 1 103 ? -6.286 -14.475 -0.924 1.00 96.81 103 LYS A N 1
ATOM 840 C CA . LYS A 1 103 ? -6.805 -14.665 -2.285 1.00 96.81 103 LYS A CA 1
ATOM 841 C C . LYS A 1 103 ? -8.321 -14.495 -2.399 1.00 96.81 103 LYS A C 1
ATOM 843 O O . LYS A 1 103 ? -8.779 -13.819 -3.313 1.00 96.81 103 LYS A O 1
ATOM 848 N N . ASP A 1 104 ? -9.079 -15.071 -1.469 1.00 96.81 104 ASP A N 1
ATOM 849 C CA . ASP A 1 104 ? -10.549 -15.057 -1.520 1.00 96.81 104 ASP A CA 1
ATOM 850 C C . ASP A 1 104 ? -11.167 -13.804 -0.883 1.00 96.81 104 ASP A C 1
ATOM 852 O O . ASP A 1 104 ? -12.363 -13.545 -1.024 1.00 96.81 104 ASP A O 1
ATOM 856 N N . ARG A 1 105 ? -10.358 -13.011 -0.173 1.00 97.19 105 ARG A N 1
ATOM 857 C CA . ARG A 1 105 ? -10.797 -11.788 0.509 1.00 97.19 105 ARG A CA 1
ATOM 858 C C . ARG A 1 105 ? -10.530 -10.536 -0.318 1.00 97.19 105 ARG A C 1
ATOM 860 O O . ARG A 1 105 ? -11.296 -9.582 -0.237 1.00 97.19 105 ARG A O 1
ATOM 867 N N . VAL A 1 106 ? -9.462 -10.543 -1.113 1.00 97.62 106 VAL A N 1
ATOM 868 C CA . VAL A 1 106 ? -9.067 -9.415 -1.962 1.00 97.62 106 VAL A CA 1
ATOM 869 C C 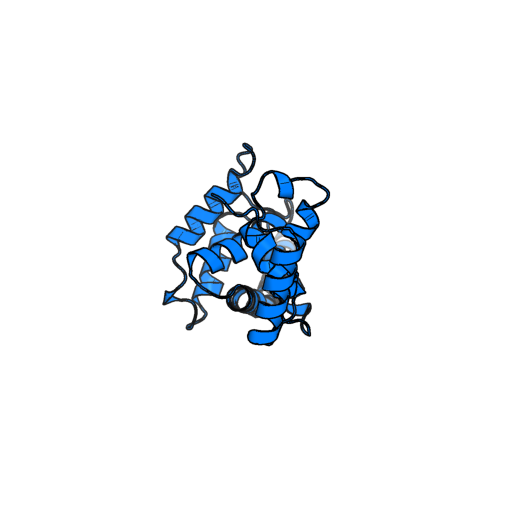. VAL A 1 106 ? -9.723 -9.536 -3.333 1.00 97.62 106 VAL A C 1
ATOM 871 O O . VAL A 1 106 ? -9.527 -10.513 -4.054 1.00 97.62 106 VAL A O 1
ATOM 874 N N . ARG A 1 107 ? -10.474 -8.505 -3.730 1.00 97.44 107 ARG A N 1
ATOM 875 C CA . ARG A 1 107 ? -11.109 -8.423 -5.052 1.00 97.44 107 ARG A CA 1
ATOM 876 C C . ARG A 1 107 ? -10.364 -7.439 -5.945 1.00 97.44 107 ARG A C 1
ATOM 878 O O . ARG A 1 107 ? -10.198 -6.274 -5.589 1.00 97.44 107 ARG A O 1
ATOM 885 N N . MET A 1 108 ? -9.991 -7.882 -7.147 1.00 97.38 108 MET A N 1
ATOM 886 C CA . MET A 1 108 ? -9.298 -7.030 -8.124 1.00 97.38 108 MET A CA 1
ATOM 887 C C . MET A 1 108 ? -10.113 -5.777 -8.484 1.00 97.38 108 MET A C 1
ATOM 889 O O . MET A 1 108 ? -9.559 -4.688 -8.563 1.00 97.38 108 MET A O 1
ATOM 893 N N . SER A 1 109 ? -11.439 -5.899 -8.617 1.00 97.81 109 SER A N 1
ATOM 894 C CA . SER A 1 109 ? -12.323 -4.764 -8.917 1.00 97.81 109 SER A CA 1
ATOM 895 C C . SER A 1 109 ? -12.265 -3.658 -7.861 1.00 97.81 109 SER A C 1
ATOM 897 O O . SER A 1 109 ? -12.313 -2.474 -8.199 1.00 97.81 109 SER A O 1
ATOM 899 N N . ASP A 1 110 ? -12.156 -4.037 -6.587 1.00 97.88 110 ASP A N 1
ATOM 900 C CA . ASP A 1 110 ? -12.085 -3.086 -5.481 1.00 97.88 110 ASP A CA 1
ATOM 901 C C . ASP A 1 110 ? -10.708 -2.418 -5.461 1.00 97.88 110 ASP A C 1
ATOM 903 O O . ASP A 1 110 ? -10.620 -1.193 -5.366 1.00 97.88 110 ASP A O 1
ATOM 907 N N . ALA A 1 111 ? -9.640 -3.191 -5.680 1.00 98.00 111 ALA A N 1
ATOM 908 C CA . ALA A 1 111 ? -8.286 -2.661 -5.808 1.00 98.00 111 ALA A CA 1
ATOM 909 C C . ALA A 1 111 ? -8.139 -1.677 -6.985 1.00 98.00 111 ALA A C 1
ATOM 911 O O . ALA A 1 111 ? -7.494 -0.634 -6.843 1.00 98.00 111 ALA A O 1
ATOM 912 N N . ASP A 1 112 ? -8.760 -1.969 -8.129 1.00 98.00 112 ASP A N 1
ATOM 913 C CA . ASP A 1 112 ? -8.760 -1.086 -9.298 1.00 98.00 112 ASP A CA 1
ATOM 914 C C . ASP A 1 112 ? -9.518 0.215 -9.003 1.00 98.00 112 ASP A C 1
ATOM 916 O O . ASP A 1 112 ? -9.015 1.315 -9.254 1.00 98.00 112 ASP A O 1
ATOM 920 N N . ARG A 1 113 ? -10.712 0.113 -8.401 1.00 97.69 113 ARG A N 1
ATOM 921 C CA . ARG A 1 113 ? -11.510 1.278 -7.989 1.00 97.69 113 ARG A CA 1
ATOM 922 C C . ARG A 1 113 ? -10.744 2.168 -7.010 1.00 97.69 113 ARG A C 1
ATOM 924 O O . ARG A 1 113 ? -10.793 3.393 -7.146 1.00 97.69 113 ARG A O 1
ATOM 931 N N . LEU A 1 114 ? -10.046 1.572 -6.044 1.00 97.06 114 LEU A N 1
ATOM 932 C CA . LEU A 1 114 ? -9.220 2.306 -5.088 1.00 97.06 114 LEU A CA 1
ATOM 933 C C . LEU A 1 114 ? -8.097 3.070 -5.796 1.00 97.06 114 LEU A C 1
ATOM 935 O O . LEU A 1 114 ? -7.936 4.263 -5.537 1.00 97.06 114 LEU A O 1
ATOM 939 N N . PHE A 1 115 ? -7.391 2.441 -6.743 1.00 97.75 115 PHE A N 1
ATOM 940 C CA . PHE A 1 115 ? -6.342 3.104 -7.525 1.00 97.75 115 PHE A CA 1
ATOM 941 C C . PHE A 1 115 ? -6.873 4.328 -8.281 1.00 97.75 115 PHE A C 1
ATOM 943 O O . PHE A 1 115 ? -6.315 5.421 -8.170 1.00 97.75 115 PHE A O 1
ATOM 950 N N . TYR A 1 116 ? -7.993 4.185 -8.996 1.00 96.25 116 TYR A N 1
ATOM 951 C CA . TYR A 1 116 ? -8.615 5.319 -9.689 1.00 96.25 116 TYR A CA 1
ATOM 952 C C . TYR A 1 116 ? -9.069 6.419 -8.726 1.00 96.25 116 TYR A C 1
ATOM 954 O O . TYR A 1 116 ? -8.982 7.602 -9.062 1.00 96.25 116 TYR A O 1
ATOM 962 N N . GLY A 1 117 ? -9.526 6.042 -7.529 1.00 94.88 117 GLY A N 1
ATOM 963 C CA . GLY A 1 117 ? -9.826 6.979 -6.451 1.00 94.88 117 GLY A CA 1
ATOM 964 C C . GLY A 1 117 ? -8.589 7.757 -5.999 1.00 94.88 117 GLY A C 1
ATOM 965 O O . GLY A 1 117 ? -8.651 8.981 -5.898 1.00 94.88 117 GLY A O 1
ATOM 966 N N . ALA A 1 118 ? -7.458 7.076 -5.785 1.00 93.81 118 ALA A N 1
ATOM 967 C CA . ALA A 1 118 ? -6.188 7.698 -5.405 1.00 93.81 118 ALA A CA 1
ATOM 968 C C . ALA A 1 118 ? -5.676 8.676 -6.474 1.00 93.81 118 ALA A C 1
ATOM 970 O O . ALA A 1 118 ? -5.289 9.795 -6.147 1.00 93.81 118 ALA A O 1
ATOM 971 N N . CYS A 1 119 ? -5.780 8.304 -7.751 1.00 94.50 119 CYS A N 1
ATOM 972 C CA . CYS A 1 119 ? -5.401 9.138 -8.893 1.00 94.50 119 CYS A CA 1
ATOM 973 C C . CYS A 1 119 ? -6.215 10.434 -9.056 1.00 94.50 119 CYS A C 1
ATOM 975 O O . CYS A 1 119 ? -5.810 11.294 -9.832 1.00 94.50 119 CYS A O 1
ATOM 977 N N . ARG A 1 120 ? -7.360 10.570 -8.374 1.00 92.38 120 ARG A N 1
ATOM 978 C CA . ARG A 1 120 ? -8.248 11.747 -8.450 1.00 92.38 120 ARG A CA 1
ATOM 979 C C . ARG A 1 120 ? -8.342 12.520 -7.133 1.00 92.38 120 ARG A C 1
ATOM 981 O O . ARG A 1 120 ? -9.224 13.369 -6.972 1.00 92.38 120 ARG A O 1
ATOM 988 N N . ARG A 1 121 ? -7.490 12.206 -6.152 1.00 82.06 121 ARG A N 1
ATOM 989 C CA . ARG A 1 121 ? -7.515 12.893 -4.856 1.00 82.06 121 ARG A CA 1
ATOM 990 C C . ARG A 1 121 ? -7.144 14.367 -5.038 1.00 82.06 121 ARG A C 1
ATOM 992 O O . ARG A 1 121 ? -6.249 14.710 -5.796 1.00 82.06 121 ARG A O 1
ATOM 999 N N . PHE A 1 122 ? -7.838 15.235 -4.303 1.00 75.00 122 PHE A N 1
ATOM 1000 C CA . PHE A 1 122 ? -7.589 16.684 -4.261 1.00 75.00 122 PHE A CA 1
ATOM 1001 C C . PHE A 1 122 ? -7.809 17.442 -5.583 1.00 75.00 122 PHE A C 1
ATOM 1003 O O . PHE A 1 122 ? -7.318 18.554 -5.737 1.00 75.00 122 PHE A O 1
ATOM 1010 N N . GLY A 1 123 ? -8.596 16.882 -6.509 1.00 77.75 123 GLY A N 1
ATOM 1011 C CA . GLY A 1 123 ? -9.004 17.567 -7.742 1.00 77.75 123 GLY A CA 1
ATOM 1012 C C . GLY A 1 123 ? -7.963 17.541 -8.864 1.00 77.75 123 GLY A C 1
ATOM 1013 O O . GLY A 1 123 ? -8.268 17.972 -9.973 1.00 77.75 123 GLY A O 1
ATOM 1014 N N . GLU A 1 124 ? -6.776 16.991 -8.612 1.00 83.44 124 GLU A N 1
ATOM 1015 C CA . GLU A 1 124 ? -5.767 16.736 -9.634 1.00 83.44 124 GLU A CA 1
ATOM 1016 C C . GLU A 1 124 ? -5.955 15.323 -10.201 1.00 83.44 124 GLU A C 1
ATOM 1018 O O . GLU A 1 124 ? -6.199 14.368 -9.462 1.00 83.44 124 GLU A O 1
ATOM 1023 N N . VAL A 1 125 ? -5.885 15.189 -11.527 1.00 89.31 125 VAL A N 1
ATOM 1024 C CA . VAL A 1 125 ? -6.000 13.894 -12.207 1.00 89.31 125 VAL A CA 1
ATOM 1025 C C . VAL A 1 125 ? -4.600 13.418 -12.571 1.00 89.31 125 VAL A C 1
ATOM 1027 O O . VAL A 1 125 ? -4.034 13.868 -13.566 1.00 89.31 125 VAL A O 1
ATOM 1030 N N . SER A 1 126 ? -4.064 12.479 -11.792 1.00 92.38 126 SER A N 1
ATOM 1031 C CA . SER A 1 126 ? -2.846 11.749 -12.152 1.00 92.38 126 SER A CA 1
ATOM 1032 C C . SER A 1 126 ? -3.164 10.386 -12.777 1.00 92.38 126 SER A C 1
ATOM 1034 O O . SER A 1 126 ? -4.254 9.843 -12.611 1.00 92.38 126 SER A O 1
ATOM 1036 N N . LYS A 1 127 ? -2.205 9.805 -13.506 1.00 95.06 127 LYS A N 1
ATOM 1037 C CA . LYS A 1 127 ? -2.268 8.419 -14.020 1.00 95.06 127 LYS A CA 1
ATOM 1038 C C . LYS A 1 127 ? -1.457 7.432 -13.171 1.00 95.06 127 LYS A C 1
ATOM 1040 O O . LYS A 1 127 ? -1.435 6.236 -13.464 1.00 95.06 127 LYS A O 1
ATOM 1045 N N . ASP A 1 128 ? -0.778 7.940 -12.151 1.00 96.56 128 ASP A N 1
ATOM 1046 C CA . ASP A 1 128 ? 0.153 7.209 -11.305 1.00 96.56 128 ASP A CA 1
ATOM 1047 C C . ASP A 1 128 ? 0.090 7.696 -9.847 1.00 96.56 128 ASP A C 1
ATOM 1049 O O . ASP A 1 128 ? -0.429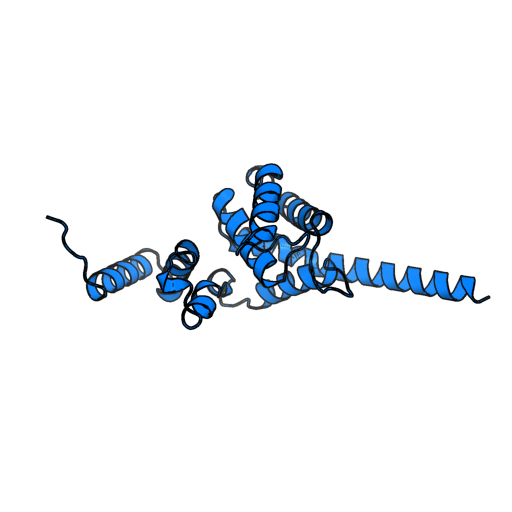 8.773 -9.524 1.00 96.56 128 ASP A O 1
ATOM 1053 N N . ILE A 1 129 ? 0.632 6.881 -8.949 1.00 96.88 129 ILE A N 1
ATOM 1054 C CA . ILE A 1 129 ? 0.569 7.095 -7.504 1.00 96.88 129 ILE A CA 1
ATOM 1055 C C . ILE A 1 129 ? 1.972 7.271 -6.914 1.00 96.88 129 ILE A C 1
ATOM 1057 O O . ILE A 1 129 ? 2.946 6.673 -7.384 1.00 96.88 129 ILE A O 1
ATOM 1061 N N . SER A 1 130 ? 2.080 8.110 -5.884 1.00 95.81 130 SER A N 1
ATOM 1062 C CA . SER A 1 130 ? 3.311 8.263 -5.103 1.00 95.81 130 SER A CA 1
ATOM 1063 C C . SER A 1 130 ? 3.487 7.115 -4.097 1.00 95.81 130 SER A C 1
ATOM 1065 O O . SER A 1 130 ? 2.577 6.319 -3.877 1.00 95.81 130 SER A O 1
ATOM 1067 N N . MET A 1 131 ? 4.639 7.056 -3.421 1.00 95.38 131 MET A N 1
ATOM 1068 C CA . MET A 1 131 ? 4.858 6.124 -2.304 1.00 95.38 131 MET A CA 1
ATOM 1069 C C . MET A 1 131 ? 3.819 6.301 -1.185 1.00 95.38 131 MET A C 1
ATOM 1071 O O . MET A 1 131 ? 3.368 5.326 -0.590 1.00 95.38 131 MET A O 1
ATOM 1075 N N . GLY A 1 132 ? 3.446 7.549 -0.882 1.00 92.12 132 GLY A N 1
ATOM 1076 C CA . GLY A 1 132 ? 2.442 7.835 0.143 1.00 92.12 132 GLY A CA 1
ATOM 1077 C C . GLY A 1 132 ? 1.072 7.296 -0.258 1.00 92.12 132 GLY A C 1
ATOM 1078 O O . GLY A 1 132 ? 0.439 6.591 0.518 1.00 92.12 132 GLY A O 1
ATOM 1079 N N . ASP A 1 133 ? 0.666 7.551 -1.503 1.00 94.25 133 ASP A N 1
ATOM 1080 C CA . ASP A 1 133 ? -0.587 7.026 -2.054 1.00 94.25 133 ASP A CA 1
ATOM 1081 C C . ASP A 1 133 ? -0.587 5.492 -2.104 1.00 94.25 133 ASP A C 1
ATOM 1083 O O . ASP A 1 133 ? -1.609 4.868 -1.846 1.00 94.25 133 ASP A O 1
ATOM 1087 N N . PHE A 1 134 ? 0.560 4.874 -2.394 1.00 96.38 134 PHE A N 1
ATOM 1088 C CA . PHE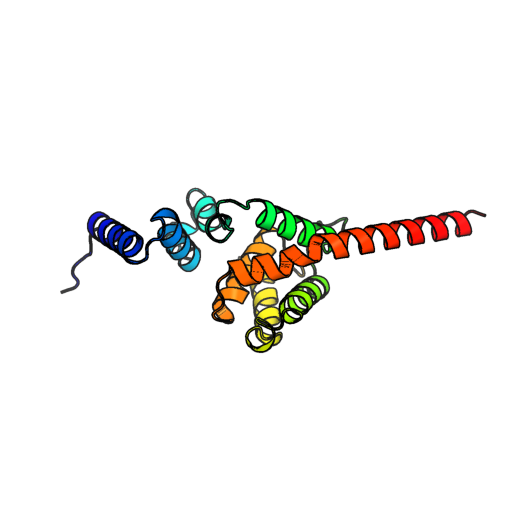 A 1 134 ? 0.713 3.424 -2.374 1.00 96.38 134 PHE A CA 1
ATOM 1089 C C . PHE A 1 134 ? 0.468 2.830 -0.985 1.00 96.38 134 PHE A C 1
ATOM 1091 O O . PHE A 1 134 ? -0.307 1.884 -0.861 1.00 96.38 134 PHE A O 1
ATOM 1098 N N . LYS A 1 135 ? 1.071 3.404 0.064 1.00 94.00 135 LYS A N 1
ATOM 1099 C CA . LYS A 1 135 ? 0.802 2.980 1.446 1.00 94.00 135 LYS A CA 1
ATOM 1100 C C . LYS A 1 135 ? -0.674 3.176 1.789 1.00 94.00 135 LYS A C 1
ATOM 1102 O O . LYS A 1 135 ? -1.301 2.236 2.265 1.00 94.00 135 LYS A O 1
ATOM 1107 N N . ASP A 1 136 ? -1.251 4.332 1.463 1.00 92.44 136 ASP A N 1
ATOM 1108 C CA . ASP A 1 136 ? -2.681 4.586 1.671 1.00 92.44 136 ASP A CA 1
ATOM 1109 C C . ASP A 1 136 ? -3.565 3.531 0.984 1.00 92.44 136 ASP A C 1
ATOM 1111 O O . ASP A 1 136 ? -4.511 3.038 1.596 1.00 92.44 136 ASP A O 1
ATOM 1115 N N . LEU A 1 137 ? -3.241 3.147 -0.255 1.00 95.50 137 LEU A N 1
ATOM 1116 C CA . LEU A 1 137 ? -3.980 2.131 -1.004 1.00 95.50 137 LEU A CA 1
ATOM 1117 C C . LEU A 1 137 ? -3.898 0.742 -0.377 1.00 95.50 137 LEU A C 1
ATOM 1119 O O . LEU A 1 137 ? -4.902 0.036 -0.379 1.00 95.50 137 LEU A O 1
ATOM 1123 N N . LEU A 1 138 ? -2.746 0.334 0.164 1.00 95.75 138 LEU A N 1
ATOM 1124 C CA . LEU A 1 138 ? -2.626 -0.957 0.855 1.00 95.75 138 LEU A CA 1
ATOM 1125 C C . LEU A 1 138 ? -3.546 -1.021 2.081 1.00 95.75 138 LEU A C 1
ATOM 1127 O O . LEU A 1 138 ? -4.182 -2.045 2.332 1.00 95.75 138 LEU A O 1
ATOM 1131 N N . PHE A 1 139 ? -3.668 0.089 2.805 1.00 92.88 139 PHE A N 1
ATOM 1132 C CA . PHE A 1 139 ? -4.580 0.198 3.940 1.00 92.88 139 PHE A CA 1
ATOM 1133 C C . PHE A 1 139 ? -6.045 0.246 3.503 1.00 92.88 139 PHE A C 1
ATOM 1135 O O . PHE A 1 139 ? -6.857 -0.497 4.052 1.00 92.88 139 PHE A O 1
ATOM 1142 N N . ASP A 1 140 ? -6.384 1.047 2.492 1.00 94.31 140 ASP A N 1
ATOM 1143 C CA . ASP A 1 140 ? -7.745 1.095 1.940 1.00 94.31 140 ASP A CA 1
ATOM 1144 C C . ASP A 1 140 ? -8.177 -0.276 1.387 1.00 94.31 140 ASP A C 1
ATOM 1146 O O . ASP A 1 140 ? -9.329 -0.697 1.531 1.00 94.31 140 ASP A O 1
ATOM 1150 N N . LEU A 1 141 ? -7.236 -1.020 0.799 1.00 96.38 141 LEU A N 1
ATOM 1151 C CA . LEU A 1 141 ? -7.464 -2.384 0.338 1.00 96.38 141 LEU A CA 1
ATOM 1152 C C . LEU A 1 141 ? -7.710 -3.336 1.512 1.00 96.38 141 LEU A C 1
ATOM 1154 O O . LEU A 1 141 ? -8.627 -4.154 1.454 1.00 96.38 141 LEU A O 1
ATOM 1158 N N . SER A 1 142 ? -6.933 -3.213 2.591 1.00 94.38 142 SER A N 1
ATOM 1159 C CA . SER A 1 142 ? -7.141 -4.012 3.803 1.00 94.38 142 SER A CA 1
ATOM 1160 C C . SER A 1 142 ? -8.513 -3.746 4.436 1.00 94.38 142 SER A C 1
ATOM 1162 O O . SER A 1 142 ? -9.222 -4.689 4.780 1.00 94.38 142 SER A O 1
ATOM 1164 N N . GLU A 1 143 ? -8.944 -2.481 4.484 1.00 92.38 143 GLU A N 1
ATOM 1165 C CA . GLU A 1 143 ? -10.238 -2.075 5.034 1.00 92.38 143 GLU A CA 1
ATOM 1166 C C . GLU A 1 143 ? -11.399 -2.581 4.170 1.00 92.38 143 GLU A C 1
ATOM 1168 O O . GLU A 1 143 ? -12.300 -3.247 4.679 1.00 92.38 143 GLU A O 1
ATOM 1173 N N . SER A 1 144 ? -11.341 -2.357 2.852 1.00 95.56 144 SER A N 1
ATOM 1174 C CA . SER A 1 144 ? -12.361 -2.855 1.913 1.00 95.56 144 SER A CA 1
ATOM 1175 C C . SER A 1 144 ? -12.461 -4.382 1.885 1.00 95.56 144 SER A C 1
ATOM 1177 O O . SER A 1 144 ? -13.545 -4.918 1.665 1.00 95.56 144 SER A O 1
ATOM 1179 N N . SER A 1 145 ? -11.363 -5.083 2.180 1.00 95.69 145 SER A N 1
ATOM 1180 C CA . SER A 1 145 ? -11.321 -6.549 2.235 1.00 95.69 145 SER A CA 1
ATOM 1181 C C . SER A 1 145 ? -11.593 -7.121 3.634 1.00 95.69 145 SER A C 1
ATOM 1183 O O . SER A 1 145 ? -11.590 -8.340 3.801 1.00 95.69 145 SER A O 1
ATOM 1185 N N . SER A 1 146 ? -11.818 -6.277 4.653 1.00 93.56 146 SER A N 1
ATOM 1186 C CA . SER A 1 146 ? -11.952 -6.697 6.062 1.00 93.56 146 SER A CA 1
ATOM 1187 C C . SER A 1 146 ? -10.775 -7.563 6.550 1.00 93.56 146 SER A C 1
ATOM 1189 O O . SER A 1 146 ? -10.950 -8.592 7.209 1.00 93.56 146 SER A O 1
ATOM 1191 N N . ILE A 1 147 ? -9.554 -7.163 6.188 1.00 92.12 147 ILE A N 1
ATOM 1192 C CA . ILE A 1 147 ? -8.292 -7.818 6.553 1.00 92.12 147 ILE A CA 1
ATOM 1193 C C . ILE A 1 147 ? -7.480 -6.864 7.428 1.00 92.12 147 ILE A C 1
ATOM 1195 O O . ILE A 1 147 ? -7.457 -5.658 7.197 1.00 92.12 147 ILE A O 1
ATOM 1199 N N . HIS A 1 148 ? -6.774 -7.401 8.424 1.00 87.88 148 HIS A N 1
ATOM 1200 C CA . HIS A 1 148 ? -5.842 -6.600 9.210 1.00 87.88 148 HIS A CA 1
ATOM 1201 C C . HIS A 1 148 ? -4.691 -6.083 8.320 1.00 87.88 148 HIS A C 1
ATOM 1203 O O . HIS A 1 148 ? -4.068 -6.906 7.640 1.00 87.88 148 HIS A O 1
ATOM 1209 N N . PRO A 1 149 ? -4.345 -4.778 8.333 1.00 90.50 149 PRO A N 1
ATOM 1210 C CA . PRO A 1 149 ? -3.344 -4.221 7.421 1.00 90.50 149 PRO A CA 1
ATOM 1211 C C . PRO A 1 149 ? -2.008 -4.968 7.455 1.00 90.50 149 PRO A C 1
ATOM 1213 O O . PRO A 1 149 ? -1.462 -5.253 6.395 1.00 90.50 149 PRO A O 1
ATOM 1216 N N . CYS A 1 150 ? -1.541 -5.390 8.639 1.00 87.94 150 CYS A N 1
ATOM 1217 C CA . CYS A 1 150 ? -0.309 -6.177 8.795 1.00 87.94 150 CYS A CA 1
ATOM 1218 C C . CYS A 1 150 ? -0.233 -7.382 7.833 1.00 87.94 150 CYS A C 1
ATOM 1220 O O . CYS A 1 150 ? 0.798 -7.600 7.209 1.00 87.94 150 CYS A O 1
ATOM 1222 N N . LEU A 1 151 ? -1.332 -8.115 7.610 1.00 91.19 151 LEU A N 1
ATOM 1223 C CA . LEU A 1 151 ? -1.338 -9.260 6.688 1.00 91.19 151 LEU A CA 1
ATOM 1224 C C . LEU A 1 151 ? -1.099 -8.844 5.230 1.00 91.19 151 LEU A C 1
ATOM 1226 O O . LEU A 1 151 ? -0.383 -9.529 4.503 1.00 91.19 151 LEU A O 1
ATOM 1230 N N . VAL A 1 152 ? -1.678 -7.717 4.805 1.00 94.56 152 VAL A N 1
ATOM 1231 C CA . VAL A 1 152 ? -1.462 -7.153 3.463 1.00 94.56 152 VAL A CA 1
ATOM 1232 C C . VAL A 1 152 ? -0.023 -6.658 3.327 1.00 94.56 152 VAL A C 1
ATOM 1234 O O . VAL A 1 152 ? 0.639 -6.953 2.334 1.00 94.56 152 VAL A O 1
ATOM 1237 N N . LEU A 1 153 ? 0.470 -5.945 4.342 1.00 93.06 153 LEU A N 1
ATOM 1238 C CA . LEU A 1 153 ? 1.829 -5.410 4.401 1.00 93.06 153 LEU A CA 1
ATOM 1239 C C . LEU A 1 153 ? 2.876 -6.538 4.324 1.00 93.06 153 LEU A C 1
ATOM 1241 O O . LEU A 1 153 ? 3.754 -6.487 3.463 1.00 93.06 153 LEU A O 1
ATOM 1245 N N . MET A 1 154 ? 2.729 -7.593 5.131 1.00 91.94 154 MET A N 1
ATOM 1246 C CA . MET A 1 154 ? 3.597 -8.778 5.099 1.00 91.94 154 MET A CA 1
ATOM 1247 C C . MET A 1 154 ? 3.535 -9.507 3.755 1.00 91.94 154 MET A C 1
ATOM 1249 O O . MET A 1 154 ? 4.575 -9.867 3.203 1.00 91.94 154 MET A O 1
ATOM 1253 N N . ALA A 1 155 ? 2.331 -9.703 3.197 1.00 95.12 155 ALA A N 1
ATOM 1254 C CA . ALA A 1 155 ? 2.177 -10.354 1.898 1.00 95.12 155 ALA A CA 1
ATOM 1255 C C . ALA A 1 155 ? 2.967 -9.611 0.818 1.00 95.12 155 ALA A C 1
ATOM 1257 O O . ALA A 1 155 ? 3.764 -10.232 0.123 1.00 95.12 155 ALA A O 1
ATOM 1258 N N . VAL A 1 156 ? 2.833 -8.284 0.736 1.00 96.00 156 VAL A N 1
ATOM 1259 C CA . VAL A 1 156 ? 3.609 -7.459 -0.202 1.00 96.00 156 VAL A CA 1
ATOM 1260 C C . VAL A 1 156 ? 5.108 -7.530 0.100 1.00 96.00 156 VAL A C 1
ATOM 1262 O O . VAL A 1 156 ? 5.895 -7.813 -0.804 1.00 96.00 156 VAL A O 1
ATOM 1265 N N . GLY A 1 157 ? 5.507 -7.302 1.355 1.00 94.56 157 GLY A N 1
ATOM 1266 C CA . GLY A 1 157 ? 6.911 -7.257 1.776 1.00 94.56 157 GLY A CA 1
ATOM 1267 C C . GLY A 1 157 ? 7.677 -8.552 1.484 1.00 94.56 157 GLY A C 1
ATOM 1268 O O . GLY A 1 157 ? 8.835 -8.498 1.068 1.00 94.56 157 GLY A O 1
ATOM 1269 N N . SER A 1 158 ? 7.014 -9.709 1.582 1.00 94.25 158 SER A N 1
ATOM 1270 C CA . SER A 1 158 ? 7.614 -11.024 1.299 1.00 94.25 158 SER A CA 1
ATOM 1271 C C . SER A 1 158 ? 8.169 -11.173 -0.129 1.00 94.25 158 SER A C 1
ATOM 1273 O O . SER A 1 158 ? 9.089 -11.960 -0.360 1.00 94.25 158 SER A O 1
ATOM 1275 N N . HIS A 1 159 ? 7.681 -10.372 -1.084 1.00 96.12 159 HIS A N 1
ATOM 1276 C CA . HIS A 1 159 ? 8.144 -10.390 -2.474 1.00 96.12 159 HIS A CA 1
ATOM 1277 C C . HIS A 1 159 ? 9.347 -9.477 -2.747 1.00 96.12 159 HIS A C 1
ATOM 1279 O O . HIS A 1 159 ? 9.896 -9.513 -3.851 1.00 96.12 159 HIS A O 1
ATOM 1285 N N . ALA A 1 160 ? 9.797 -8.675 -1.774 1.00 95.69 160 ALA A N 1
ATOM 1286 C CA . ALA A 1 160 ? 10.871 -7.701 -1.975 1.00 95.69 160 ALA A CA 1
ATOM 1287 C C . ALA A 1 160 ? 12.173 -8.348 -2.476 1.00 95.69 160 ALA A C 1
ATOM 1289 O O . ALA A 1 160 ? 12.808 -7.830 -3.397 1.00 95.69 160 ALA A O 1
ATOM 1290 N N . ARG A 1 161 ? 12.546 -9.509 -1.913 1.00 93.94 161 ARG A N 1
ATOM 1291 C CA . ARG A 1 161 ? 13.756 -10.246 -2.312 1.00 93.94 161 ARG A CA 1
ATOM 1292 C C . ARG A 1 161 ? 13.671 -10.742 -3.757 1.00 93.94 161 ARG A C 1
ATOM 1294 O O . ARG A 1 161 ? 14.576 -10.469 -4.536 1.00 93.94 161 ARG A O 1
ATOM 1301 N N . ILE A 1 162 ? 12.566 -11.395 -4.116 1.00 95.44 162 ILE A N 1
ATOM 1302 C CA . ILE A 1 162 ? 12.348 -11.954 -5.460 1.00 95.44 162 ILE A CA 1
ATOM 1303 C C . ILE A 1 162 ? 12.370 -10.834 -6.506 1.00 95.44 162 ILE A C 1
ATOM 1305 O O . ILE A 1 162 ? 13.086 -10.914 -7.499 1.00 95.44 162 ILE A O 1
ATOM 1309 N N . LEU A 1 163 ? 11.664 -9.729 -6.248 1.00 95.75 163 LEU A N 1
ATOM 1310 C CA . LEU A 1 163 ? 11.655 -8.580 -7.158 1.00 95.75 163 LEU A CA 1
ATOM 1311 C C . LEU A 1 163 ? 13.043 -7.951 -7.327 1.00 95.75 163 LEU A C 1
ATOM 1313 O O . LEU A 1 163 ? 13.357 -7.436 -8.402 1.00 95.75 163 LEU A O 1
ATOM 1317 N N . LYS A 1 164 ? 13.868 -7.963 -6.273 1.00 95.50 164 LYS A N 1
ATOM 1318 C CA . LYS A 1 164 ? 15.242 -7.455 -6.321 1.00 95.50 164 LYS A CA 1
ATOM 1319 C C . LYS A 1 164 ? 16.116 -8.328 -7.222 1.00 95.50 164 LYS A C 1
ATOM 1321 O O . LYS A 1 164 ? 16.857 -7.782 -8.038 1.00 95.50 164 LYS A O 1
ATOM 1326 N N . GLU A 1 165 ? 16.005 -9.646 -7.094 1.00 95.12 165 GLU A N 1
ATOM 1327 C CA . GLU A 1 165 ? 16.702 -10.622 -7.943 1.00 95.12 165 GLU A CA 1
ATOM 1328 C C . GLU A 1 165 ? 16.276 -10.460 -9.411 1.00 95.12 165 GLU A C 1
ATOM 1330 O O . GLU A 1 165 ? 17.116 -10.188 -10.269 1.00 95.12 165 GLU A O 1
ATOM 1335 N N . GLU A 1 166 ? 14.968 -10.439 -9.691 1.00 94.56 166 GLU A N 1
ATOM 1336 C CA . GLU A 1 166 ? 14.432 -10.220 -11.044 1.00 94.56 166 GLU A CA 1
ATOM 1337 C C . GLU A 1 166 ? 14.853 -8.875 -11.659 1.00 94.56 166 GLU A C 1
ATOM 1339 O O . GLU A 1 166 ? 14.975 -8.739 -12.880 1.00 94.56 166 GLU A O 1
ATOM 1344 N N . ALA A 1 167 ? 14.985 -7.825 -10.845 1.00 92.81 167 ALA A N 1
ATOM 1345 C CA . ALA A 1 167 ? 15.451 -6.521 -11.311 1.00 92.81 167 ALA A CA 1
ATOM 1346 C C . ALA A 1 167 ? 16.947 -6.546 -11.658 1.00 92.81 167 ALA A C 1
ATOM 1348 O O . ALA A 1 167 ? 17.346 -5.910 -12.636 1.00 92.81 167 ALA A O 1
ATOM 1349 N N . SER A 1 168 ? 17.750 -7.288 -10.890 1.00 94.31 168 SER A N 1
ATOM 1350 C CA . SER A 1 168 ? 19.178 -7.487 -11.155 1.00 94.31 168 SER A CA 1
ATOM 1351 C C . SER A 1 168 ? 19.395 -8.254 -12.457 1.00 94.31 168 SER A C 1
ATOM 1353 O O . SER A 1 168 ? 20.109 -7.769 -13.332 1.00 94.31 168 SER A O 1
ATOM 1355 N N . GLU A 1 169 ? 18.707 -9.385 -12.634 1.00 95.31 169 GLU A N 1
ATOM 1356 C CA . GLU A 1 169 ? 18.802 -10.200 -13.854 1.00 95.31 169 GLU A CA 1
ATOM 1357 C C . GLU A 1 169 ? 18.376 -9.421 -15.105 1.00 95.31 169 GLU A C 1
ATOM 1359 O O . GLU A 1 169 ? 19.000 -9.518 -16.161 1.00 95.31 169 GLU A O 1
ATOM 1364 N N . ARG A 1 170 ? 17.312 -8.612 -15.005 1.00 92.75 170 ARG A N 1
ATOM 1365 C CA . ARG A 1 170 ? 16.881 -7.753 -16.118 1.00 92.75 170 ARG A CA 1
ATOM 1366 C C . ARG A 1 170 ? 17.934 -6.711 -16.477 1.00 92.75 170 ARG A C 1
ATOM 1368 O O . ARG A 1 170 ? 18.190 -6.512 -17.660 1.00 92.75 170 ARG A O 1
ATOM 1375 N N . ALA A 1 171 ? 18.548 -6.077 -15.480 1.00 92.38 171 ALA A N 1
ATOM 1376 C CA . ALA A 1 171 ? 19.593 -5.084 -15.708 1.00 92.38 171 ALA A CA 1
ATOM 1377 C C . ALA A 1 171 ? 20.855 -5.700 -16.335 1.00 92.38 171 ALA A C 1
ATOM 1379 O O . ALA A 1 171 ? 21.486 -5.066 -17.177 1.00 92.38 171 ALA A O 1
ATOM 1380 N N . GLU A 1 172 ? 21.216 -6.924 -15.950 1.00 94.94 172 GLU A N 1
ATOM 1381 C CA . GLU A 1 172 ? 22.333 -7.663 -16.547 1.00 94.94 172 GLU A CA 1
ATOM 1382 C C . GLU A 1 172 ? 22.065 -7.983 -18.022 1.00 94.94 172 GLU A C 1
ATOM 1384 O O . GLU A 1 172 ? 22.850 -7.589 -18.883 1.00 94.94 172 GLU A O 1
ATOM 1389 N N . ARG A 1 173 ? 20.888 -8.537 -18.339 1.00 95.38 173 ARG A N 1
ATOM 1390 C CA . ARG A 1 173 ? 20.480 -8.813 -19.730 1.00 95.38 173 ARG A CA 1
ATOM 1391 C C . ARG A 1 173 ? 20.416 -7.555 -20.599 1.00 95.38 173 ARG A C 1
ATOM 1393 O O . ARG A 1 173 ? 20.690 -7.614 -21.793 1.00 95.38 173 ARG A O 1
ATOM 1400 N N . GLU A 1 174 ? 20.004 -6.419 -20.037 1.00 93.94 174 GLU A N 1
ATOM 1401 C CA . GLU A 1 174 ? 20.000 -5.134 -20.752 1.00 93.94 174 GLU A CA 1
ATOM 1402 C C . GLU A 1 174 ? 21.425 -4.662 -21.079 1.00 93.94 174 GLU A C 1
ATOM 1404 O O . GLU A 1 174 ? 21.660 -4.161 -22.178 1.00 93.94 174 GLU A O 1
ATOM 1409 N N . ARG A 1 175 ? 22.381 -4.861 -20.162 1.00 94.62 175 ARG A N 1
ATOM 1410 C CA . ARG A 1 175 ? 23.796 -4.518 -20.379 1.00 94.62 175 ARG A CA 1
ATOM 1411 C C . ARG A 1 175 ? 24.454 -5.407 -21.425 1.00 94.62 175 ARG A C 1
ATOM 1413 O O . ARG A 1 175 ? 25.170 -4.887 -22.273 1.00 94.62 175 ARG A O 1
ATOM 1420 N N . GLU A 1 176 ? 24.197 -6.712 -21.385 1.00 95.31 176 GLU A N 1
ATOM 1421 C CA . GLU A 1 176 ? 24.708 -7.657 -22.386 1.00 95.31 176 GLU A CA 1
ATOM 1422 C C . GLU A 1 176 ? 24.229 -7.280 -23.790 1.00 95.31 176 GLU A C 1
ATOM 1424 O O . GLU A 1 176 ? 25.037 -7.135 -24.702 1.00 95.31 176 GLU A O 1
ATOM 1429 N N . LYS A 1 177 ? 22.928 -7.000 -23.941 1.00 95.88 177 LYS A N 1
ATOM 1430 C CA . LYS A 1 177 ? 22.351 -6.562 -25.220 1.00 95.88 177 LYS A CA 1
ATOM 1431 C C . LYS A 1 177 ? 22.933 -5.242 -25.718 1.00 95.88 177 LYS A C 1
ATOM 1433 O O . LYS A 1 177 ? 23.141 -5.095 -26.917 1.00 95.88 177 LYS A O 1
ATOM 1438 N N . ALA A 1 178 ? 23.175 -4.282 -24.826 1.00 95.12 178 ALA A N 1
ATOM 1439 C CA . ALA A 1 178 ? 23.807 -3.019 -25.200 1.00 95.12 178 ALA A CA 1
ATOM 1440 C C . ALA A 1 178 ? 25.253 -3.239 -25.679 1.00 95.12 178 ALA A C 1
ATOM 1442 O O . ALA A 1 178 ? 25.635 -2.718 -26.720 1.00 95.12 178 ALA A O 1
ATOM 1443 N N . ALA A 1 179 ? 26.020 -4.081 -24.979 1.00 95.31 179 ALA A N 1
ATOM 1444 C CA . ALA A 1 179 ? 27.389 -4.417 -25.363 1.00 95.31 179 ALA A CA 1
ATOM 1445 C C . ALA A 1 179 ? 27.469 -5.199 -26.688 1.00 95.31 179 ALA A C 1
ATOM 1447 O O . ALA A 1 179 ? 28.446 -5.062 -27.418 1.00 95.31 179 ALA A O 1
ATOM 1448 N N . GLU A 1 180 ? 26.461 -6.015 -27.009 1.00 94.31 180 GLU A N 1
ATOM 1449 C CA . GLU A 1 180 ? 26.352 -6.692 -28.309 1.00 94.31 180 GLU A CA 1
ATOM 1450 C C . GLU A 1 180 ? 26.021 -5.727 -29.452 1.00 94.31 180 GLU A C 1
ATOM 1452 O O . GLU A 1 180 ? 26.517 -5.918 -30.555 1.00 94.31 180 GLU A O 1
ATOM 1457 N N . GLN A 1 181 ? 25.216 -4.689 -29.208 1.00 92.19 181 GLN A N 1
ATOM 1458 C CA . GLN A 1 181 ? 24.874 -3.682 -30.224 1.00 92.19 181 GLN A CA 1
ATOM 1459 C C . GLN A 1 181 ? 26.032 -2.729 -30.554 1.00 92.19 181 GLN A C 1
ATOM 1461 O O . GLN A 1 181 ? 26.011 -2.087 -31.602 1.00 92.19 181 GLN A O 1
ATOM 1466 N N . GLU A 1 182 ? 27.020 -2.621 -29.667 1.00 90.12 182 GLU A N 1
ATOM 1467 C CA . GLU A 1 182 ? 28.220 -1.795 -29.848 1.00 90.12 182 GLU A CA 1
ATOM 1468 C C . GLU A 1 182 ? 29.377 -2.533 -30.551 1.00 90.12 182 GLU A C 1
ATOM 1470 O O . GLU A 1 182 ? 30.409 -1.916 -30.829 1.00 90.12 182 GLU A O 1
ATOM 1475 N N . ARG A 1 183 ? 29.227 -3.835 -30.832 1.00 82.25 183 ARG A N 1
ATOM 1476 C CA . ARG A 1 183 ? 30.207 -4.668 -31.553 1.00 82.25 183 ARG A CA 1
ATOM 1477 C C . ARG A 1 183 ? 29.854 -4.811 -33.028 1.00 82.25 183 ARG A C 1
ATOM 1479 O O . ARG A 1 183 ? 30.812 -4.812 -33.831 1.00 82.25 183 ARG A O 1
#

Sequence (183 aa):
GNAEVSCEQFISIIRWLAEDAGVQFAEISAQILWRNRNAKVLQNAQFRRLTRDVRWAADKDDDSNLELIEQVFRLLADKTSRRMSFRQWQKVVAMIMANPILKDRVRMSDADRLFYGACRRFGEVSKDISMGDFKDLLFDLSESSSIHPCLVLMAVGSHARILKEEASERAEREREKAAEQER

Foldseek 3Di:
DDDPQDPVNVLVVLCVVCVVVVHDSLLSVLVVLLVCCPPPVCVPPVNNVSNLDPVSLADPVPPVLLVLLLLLLQLLADVVVSWHAPVSQLVLLVLLLVPVVCVVLFDPVQLSVLQQVLCCPPNHHDRTHHPSSVLSSLVSRCVSSVHRSNSSSNSSSVCSVVSVVVSVVVVVVVVVVVVVVVD

Secondary structure (DSSP, 8-state):
------HHHHHHHHHHHHHHTT--HHHHHHHHHHHTTTSTTTTSHHHHHHHT--GGGS-TT-THHHHHHHHHHHHHS-TTT--EEHHHHHHHHHHHHHSTTTTTT--HHHHHHHHHHHTTGGG---SEE-HHHHHHHHHHHHHHTT--HHHHHHHHHTTHHHHHHHHHHHHHHHHHHHHHHT-

pLDDT: mean 90.35, std 9.17, range [39.84, 98.38]